Protein AF-A0A962QRS2-F1 (afdb_monomer)

Secondary structure (DSSP, 8-state):
-----SSPPBTTTB-TT-SSSPPP-TT----EEETTEEEEEEEGGGGG-SHHHHHHHTT--SEEEEEEE-GGGTTSSHHHHHHHHHHHHHHHTT-EEEEEEE-

Sequence (103 aa):
PIYRQLMPVPFSMWRPGSDDGAIPAWFSPQSAMIDGRKTAFLICYEQLLIWPPLVALSTNPDVLVGMSNDWWARDTNIPAIQRSAMVAWARLFAVQLVLSENL

Mean predicted aligned error: 2.62 Å

Solvent-accessible surface area (backbone atoms only — not comparable to full-atom values): 5875 Å² total; per-residue (Å²): 128,83,74,67,53,40,50,50,52,76,78,73,38,20,34,89,97,51,98,58,67,53,75,59,31,66,86,58,63,49,61,44,78,53,96,89,35,41,31,18,68,39,58,43,67,25,41,77,47,71,64,47,52,53,32,25,53,70,65,67,37,56,30,40,37,40,39,39,75,36,50,94,41,57,94,50,65,58,61,61,50,32,53,52,42,50,52,50,53,25,62,75,69,74,30,46,76,46,80,46,78,42,101

Foldseek 3Di:
DQDAAQDDDPPPQDDPPDPDHGDHPNLPAGWDQDPNWTEFEHEAVSLLDDVRLVSPCVVVTQEYEYEYECVVPVVHCRVVSSVVSQVVSCVVSVHHYDYYYHD

Radius of gyration: 13.6 Å; Cα contacts (8 Å, |Δi|>4): 178; chains: 1; bounding box: 33×33×31 Å

Structure (mmCIF, N/CA/C/O backbone):
data_AF-A0A962QRS2-F1
#
_entry.id   AF-A0A962QRS2-F1
#
loop_
_atom_site.group_PDB
_atom_site.id
_atom_site.type_symbol
_atom_site.label_atom_id
_atom_site.label_alt_id
_atom_site.label_comp_id
_atom_site.label_asym_id
_atom_site.label_entity_id
_atom_site.label_seq_id
_atom_site.pdbx_PDB_ins_code
_atom_site.Cartn_x
_atom_site.Cartn_y
_atom_site.Cartn_z
_atom_site.occupancy
_atom_site.B_iso_or_equiv
_atom_site.auth_seq_id
_atom_site.auth_comp_id
_atom_site.auth_asym_id
_atom_site.auth_atom_id
_atom_site.pdbx_PDB_model_num
ATOM 1 N N . PRO A 1 1 ? -8.980 16.582 -0.822 1.00 63.25 1 PRO A N 1
ATOM 2 C CA . PRO A 1 1 ? -9.029 15.173 -1.287 1.00 63.25 1 PRO A CA 1
ATOM 3 C C . PRO A 1 1 ? -9.211 14.263 -0.071 1.00 63.25 1 PRO A C 1
ATOM 5 O O . PRO A 1 1 ? -8.689 14.606 0.984 1.00 63.25 1 PRO A O 1
ATOM 8 N N . ILE A 1 2 ? -9.957 13.162 -0.203 1.00 82.12 2 ILE A N 1
ATOM 9 C CA . ILE A 1 2 ? -10.198 12.207 0.900 1.00 82.12 2 ILE A CA 1
ATOM 10 C C . ILE A 1 2 ? -8.932 11.387 1.207 1.00 82.12 2 ILE A C 1
ATOM 12 O O . ILE A 1 2 ? -8.699 11.002 2.347 1.00 82.12 2 ILE A O 1
ATOM 16 N N . TYR A 1 3 ? -8.090 11.174 0.195 1.00 92.56 3 TYR A N 1
ATOM 17 C CA . TYR A 1 3 ? -6.813 10.485 0.311 1.00 92.56 3 TYR A CA 1
ATOM 18 C C . TYR A 1 3 ? -5.796 11.076 -0.673 1.00 92.56 3 TYR A C 1
ATOM 20 O O . TYR A 1 3 ? -6.152 11.461 -1.791 1.00 92.56 3 TYR A O 1
ATOM 28 N N . ARG A 1 4 ? -4.532 11.140 -0.259 1.00 95.19 4 ARG A N 1
ATOM 29 C CA . ARG A 1 4 ? -3.355 11.444 -1.076 1.00 95.19 4 ARG A CA 1
ATOM 30 C C . ARG A 1 4 ? -2.334 10.336 -0.847 1.00 95.19 4 ARG A C 1
ATOM 32 O O . ARG A 1 4 ? -2.065 10.013 0.309 1.00 95.19 4 ARG A O 1
ATOM 39 N N . GLN A 1 5 ? -1.755 9.796 -1.923 1.00 96.00 5 GLN A N 1
ATOM 40 C CA . GLN A 1 5 ? -0.759 8.729 -1.811 1.00 96.00 5 GLN A CA 1
ATOM 41 C C . GLN A 1 5 ? 0.367 9.142 -0.866 1.00 96.00 5 GLN A C 1
ATOM 43 O O . GLN A 1 5 ? 0.974 10.209 -1.009 1.00 96.00 5 GLN A O 1
ATOM 48 N N . LEU A 1 6 ? 0.640 8.275 0.096 1.00 97.12 6 LEU A N 1
ATOM 49 C CA . LEU A 1 6 ? 1.804 8.333 0.961 1.00 97.12 6 LEU A CA 1
ATOM 50 C C . LEU A 1 6 ? 3.066 8.218 0.112 1.00 97.12 6 LEU A C 1
ATOM 52 O O . LEU A 1 6 ? 4.017 8.949 0.366 1.00 97.12 6 LEU A O 1
ATOM 56 N N . MET A 1 7 ? 3.056 7.353 -0.910 1.00 97.00 7 MET A N 1
ATOM 57 C CA . MET A 1 7 ? 4.154 7.216 -1.866 1.00 97.00 7 MET A CA 1
ATOM 58 C C . MET A 1 7 ? 3.666 7.016 -3.311 1.00 97.00 7 MET A C 1
ATOM 60 O O . MET A 1 7 ? 3.340 5.894 -3.701 1.00 97.00 7 MET A O 1
ATOM 64 N N . PRO A 1 8 ? 3.670 8.072 -4.141 1.00 96.88 8 PRO A N 1
ATOM 65 C CA . PRO A 1 8 ? 3.482 7.933 -5.581 1.00 96.88 8 PRO A CA 1
ATOM 66 C C . PRO A 1 8 ? 4.689 7.225 -6.217 1.00 96.88 8 PRO A C 1
ATOM 68 O O . PRO A 1 8 ? 5.796 7.256 -5.672 1.00 96.88 8 PRO A O 1
ATOM 71 N N . VAL A 1 9 ? 4.505 6.623 -7.397 1.00 96.25 9 VAL A N 1
ATOM 72 C CA . VAL A 1 9 ? 5.613 5.989 -8.132 1.00 96.25 9 VAL A CA 1
ATOM 73 C C . VAL A 1 9 ? 6.699 7.036 -8.442 1.00 96.25 9 VAL A C 1
ATOM 75 O O . VAL A 1 9 ? 6.379 8.075 -9.035 1.00 96.25 9 VAL A O 1
ATOM 78 N N . PRO A 1 10 ? 7.973 6.793 -8.075 1.00 94.88 10 PRO A N 1
ATOM 79 C CA . PRO A 1 10 ? 9.072 7.707 -8.373 1.00 94.88 10 PRO A CA 1
ATOM 80 C C . PRO A 1 10 ? 9.230 7.978 -9.871 1.00 94.88 10 PRO A C 1
ATOM 82 O O . PRO A 1 10 ? 9.008 7.094 -10.698 1.00 94.88 10 PRO A O 1
ATOM 85 N N . PHE A 1 11 ? 9.657 9.194 -10.210 1.00 93.69 11 PHE A N 1
ATOM 86 C CA . PHE A 1 11 ? 9.989 9.691 -11.557 1.00 93.69 11 PHE A CA 1
ATOM 87 C C . PHE A 1 11 ? 8.827 9.769 -12.562 1.00 93.69 11 PHE A C 1
ATOM 89 O O . PHE A 1 11 ? 8.902 10.536 -13.523 1.00 93.69 11 PHE A O 1
ATOM 96 N N . SER A 1 12 ? 7.743 9.028 -12.339 1.00 91.81 12 SER A N 1
ATOM 97 C CA . SER A 1 12 ? 6.528 9.067 -13.156 1.00 91.81 12 SER A CA 1
ATOM 98 C C . SER A 1 12 ? 5.459 9.941 -12.510 1.00 91.81 12 SER A C 1
ATOM 100 O O . SER A 1 12 ? 5.132 10.997 -13.044 1.00 91.81 12 SER A O 1
ATOM 102 N N . MET A 1 13 ? 4.946 9.524 -11.350 1.00 95.12 13 MET A N 1
ATOM 103 C CA . MET A 1 13 ? 3.919 10.252 -10.610 1.00 95.12 13 MET A CA 1
ATOM 104 C C . MET A 1 13 ? 4.548 11.324 -9.732 1.00 95.12 13 MET A C 1
ATOM 106 O O . MET A 1 13 ? 4.188 12.488 -9.846 1.00 95.12 13 MET A O 1
ATOM 110 N N . TRP A 1 14 ? 5.495 10.949 -8.870 1.00 95.50 14 TRP A N 1
ATOM 111 C CA . TRP A 1 14 ? 6.254 11.906 -8.068 1.00 95.50 14 TRP A CA 1
ATOM 112 C C . TRP A 1 14 ? 7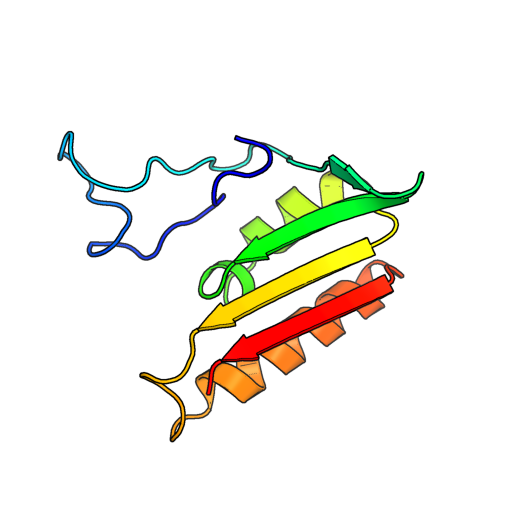.542 12.280 -8.796 1.00 95.50 14 TRP A C 1
ATOM 114 O O . TRP A 1 14 ? 8.376 11.414 -9.069 1.00 95.50 14 TRP A O 1
ATOM 124 N N . ARG A 1 15 ? 7.712 13.569 -9.098 1.00 95.56 15 ARG A N 1
ATOM 125 C CA . ARG A 1 15 ? 8.856 14.105 -9.845 1.00 95.56 15 ARG A CA 1
ATOM 126 C C . ARG A 1 15 ? 9.690 15.025 -8.948 1.00 95.56 15 ARG A C 1
ATOM 128 O O . ARG A 1 15 ? 9.342 16.192 -8.784 1.00 95.56 15 ARG A O 1
ATOM 135 N N . PRO A 1 16 ? 10.781 14.525 -8.338 1.00 91.38 16 PRO A N 1
ATOM 136 C CA . PRO A 1 16 ? 11.629 15.343 -7.475 1.00 91.38 16 PRO A CA 1
ATOM 137 C C . PRO A 1 16 ? 12.178 16.564 -8.226 1.00 91.38 16 PRO A C 1
ATOM 139 O O . PRO A 1 16 ? 12.729 16.419 -9.314 1.00 91.38 16 PRO A O 1
ATOM 142 N N . GLY A 1 17 ? 12.043 17.756 -7.640 1.00 91.06 17 GLY A N 1
ATOM 143 C CA . GLY A 1 17 ? 12.528 19.007 -8.240 1.00 91.06 17 GLY A CA 1
ATOM 144 C C . GLY A 1 17 ? 11.658 19.564 -9.373 1.00 91.06 17 GLY A C 1
ATOM 145 O O . GLY A 1 17 ? 12.072 20.517 -10.026 1.00 91.06 17 GLY A O 1
ATOM 146 N N . SER A 1 18 ? 10.478 18.989 -9.611 1.00 92.81 18 SER A N 1
ATOM 147 C CA . SER A 1 18 ? 9.474 19.525 -10.528 1.00 92.81 18 SER A CA 1
ATOM 148 C C . SER A 1 18 ? 8.270 20.048 -9.749 1.00 92.81 18 SER A C 1
ATOM 150 O O . SER A 1 18 ? 7.874 19.454 -8.747 1.00 92.81 18 SER A O 1
ATOM 152 N N . ASP A 1 19 ? 7.665 21.122 -10.254 1.00 91.00 19 ASP A N 1
ATOM 153 C CA . ASP A 1 19 ? 6.374 21.628 -9.769 1.00 91.00 19 ASP A CA 1
ATOM 154 C C . ASP A 1 19 ? 5.182 20.847 -10.361 1.00 91.00 19 ASP A C 1
ATOM 156 O O . ASP A 1 19 ? 4.029 21.116 -10.027 1.00 91.00 19 ASP A O 1
ATOM 160 N N . ASP A 1 20 ? 5.454 19.880 -11.243 1.00 91.69 20 ASP A N 1
ATOM 161 C CA . ASP A 1 20 ? 4.470 18.999 -11.866 1.00 91.69 20 ASP A CA 1
ATOM 162 C C . ASP A 1 20 ? 4.529 17.580 -11.270 1.00 91.69 20 ASP A C 1
ATOM 164 O O . ASP A 1 20 ? 5.599 17.046 -10.970 1.00 91.69 20 ASP A O 1
ATOM 168 N N . GLY A 1 21 ? 3.366 16.941 -11.133 1.00 93.25 21 GLY A N 1
ATOM 169 C CA . GLY A 1 21 ? 3.214 15.589 -10.591 1.00 93.25 21 GLY A CA 1
ATOM 170 C C . GLY A 1 21 ? 2.528 15.502 -9.221 1.00 93.25 21 GLY A C 1
ATOM 171 O O . GLY A 1 21 ? 2.051 16.473 -8.636 1.00 93.25 21 GLY A O 1
ATOM 172 N N . ALA A 1 22 ? 2.439 14.277 -8.708 1.00 94.00 22 ALA A N 1
ATOM 173 C CA . ALA A 1 22 ? 1.817 13.962 -7.432 1.00 94.00 22 ALA A CA 1
ATOM 174 C C . ALA A 1 22 ? 2.727 14.347 -6.257 1.00 94.00 22 ALA A C 1
ATOM 176 O O . ALA A 1 22 ? 3.868 13.889 -6.152 1.00 94.00 22 ALA A O 1
ATOM 177 N N . ILE A 1 23 ? 2.184 15.135 -5.326 1.00 93.75 23 ILE A N 1
ATOM 178 C CA . ILE A 1 23 ? 2.864 15.498 -4.080 1.00 93.75 23 ILE A CA 1
ATOM 179 C C . ILE A 1 23 ? 2.673 14.363 -3.062 1.00 93.75 23 ILE A C 1
ATOM 181 O O . ILE A 1 23 ? 1.531 14.077 -2.683 1.00 93.75 23 ILE A O 1
ATOM 185 N N . PRO A 1 24 ? 3.752 13.724 -2.582 1.00 94.81 24 PRO A N 1
ATOM 186 C CA . PRO A 1 24 ? 3.643 12.646 -1.614 1.00 94.81 24 PRO A CA 1
ATOM 187 C C . PRO A 1 24 ? 3.109 13.150 -0.270 1.00 94.81 24 PRO A C 1
ATOM 189 O O . PRO A 1 24 ? 3.453 14.228 0.213 1.00 94.81 24 PRO A O 1
ATOM 192 N N . ALA A 1 25 ? 2.270 12.345 0.375 1.00 96.06 25 ALA A N 1
ATOM 193 C CA . ALA A 1 25 ? 1.831 12.541 1.752 1.00 96.06 25 ALA A CA 1
ATOM 194 C C . ALA A 1 25 ? 2.682 11.722 2.731 1.00 96.06 25 ALA A C 1
ATOM 196 O O . ALA A 1 25 ? 2.132 11.042 3.598 1.00 96.06 25 ALA A O 1
ATOM 197 N N . TRP A 1 26 ? 4.010 11.740 2.569 1.00 95.56 26 TRP A N 1
ATOM 198 C CA . TRP A 1 26 ? 4.913 10.908 3.367 1.00 95.56 26 TRP A CA 1
ATOM 199 C C . TRP A 1 26 ? 4.582 11.000 4.855 1.00 95.56 26 TRP A C 1
ATOM 201 O O . TRP A 1 26 ? 4.476 12.092 5.410 1.00 95.56 26 TRP A O 1
ATOM 211 N N . PHE A 1 27 ? 4.409 9.840 5.488 1.00 95.88 27 PHE A N 1
ATOM 212 C CA . PHE A 1 27 ? 4.137 9.707 6.921 1.00 95.88 27 PHE A CA 1
ATOM 213 C C . PHE A 1 27 ? 2.875 10.410 7.441 1.00 95.88 27 PHE A C 1
ATOM 215 O O . PHE A 1 27 ? 2.678 10.436 8.650 1.00 95.88 27 PHE A O 1
ATOM 222 N N . SER A 1 28 ? 2.007 10.948 6.579 1.00 96.69 28 SER A N 1
ATOM 223 C CA . SER A 1 28 ? 0.755 11.584 6.989 1.00 96.69 28 SER A CA 1
ATOM 224 C C . SER A 1 28 ? -0.358 10.533 7.059 1.00 96.69 28 SER A C 1
ATOM 226 O O . SER A 1 28 ? -0.827 10.090 6.005 1.00 96.69 28 SER A O 1
ATOM 228 N N . PRO A 1 29 ? -0.792 10.101 8.261 1.00 95.81 29 PRO A N 1
ATOM 229 C CA . PRO A 1 29 ? -1.820 9.079 8.387 1.00 95.81 29 PRO A CA 1
ATOM 230 C C . PRO A 1 29 ? -3.152 9.627 7.878 1.00 95.81 29 PRO A C 1
ATOM 232 O O . PRO A 1 29 ? -3.572 10.720 8.257 1.00 95.81 29 PRO A O 1
ATOM 235 N N . GLN A 1 30 ? -3.815 8.870 7.009 1.00 95.94 30 GLN A N 1
ATOM 236 C CA . GLN A 1 30 ? -5.050 9.285 6.350 1.00 95.94 30 GLN A CA 1
ATOM 237 C C . GLN A 1 30 ? -6.076 8.159 6.427 1.00 95.94 30 GLN A C 1
ATOM 239 O O . GLN A 1 30 ? -5.770 7.004 6.134 1.00 95.94 30 GLN A O 1
ATOM 244 N N . SER A 1 31 ? -7.298 8.507 6.820 1.00 97.00 31 SER A N 1
ATOM 245 C CA . SER A 1 31 ? -8.445 7.600 6.839 1.00 97.00 31 SER A CA 1
ATOM 246 C C . SER A 1 31 ? -9.733 8.388 6.610 1.00 97.00 31 SER A C 1
ATOM 248 O O . SER A 1 31 ? -9.759 9.606 6.794 1.00 97.00 31 SER A O 1
ATOM 250 N N . ALA A 1 32 ? -10.794 7.696 6.211 1.00 97.19 32 ALA A N 1
ATOM 251 C CA . ALA A 1 32 ? -12.115 8.277 6.005 1.00 97.19 32 ALA A CA 1
ATOM 252 C C . ALA A 1 32 ? -13.188 7.450 6.714 1.00 97.19 32 ALA A C 1
ATOM 254 O O . ALA A 1 32 ? -13.057 6.234 6.835 1.00 97.19 32 ALA A O 1
ATOM 255 N N . MET A 1 33 ? -14.267 8.101 7.149 1.00 97.38 33 MET A N 1
ATOM 256 C CA . MET A 1 33 ? -15.460 7.403 7.626 1.00 97.38 33 MET A CA 1
ATOM 257 C C . MET A 1 33 ? -16.338 7.040 6.428 1.00 97.38 33 MET A C 1
ATOM 259 O O . MET A 1 33 ? -16.820 7.932 5.731 1.00 97.38 33 MET A O 1
ATOM 263 N N . ILE A 1 34 ? -16.550 5.746 6.196 1.00 95.88 34 ILE A N 1
ATOM 264 C CA . ILE A 1 34 ? -17.448 5.220 5.161 1.00 95.88 34 ILE A CA 1
ATOM 265 C C . ILE A 1 34 ? -18.455 4.322 5.865 1.00 95.88 34 ILE A C 1
ATOM 267 O O . ILE A 1 34 ? -18.062 3.339 6.482 1.00 95.88 34 ILE A O 1
ATOM 271 N N . ASP A 1 35 ? -19.735 4.692 5.816 1.00 95.62 35 ASP A N 1
ATOM 272 C CA . ASP A 1 35 ? -20.821 3.943 6.469 1.00 95.62 35 ASP A CA 1
ATOM 273 C C . ASP A 1 35 ? -20.518 3.586 7.942 1.00 95.62 35 ASP A C 1
ATOM 275 O O . ASP A 1 35 ? -20.629 2.449 8.396 1.00 95.62 35 ASP A O 1
ATOM 279 N N . GLY A 1 36 ? -20.007 4.567 8.695 1.00 96.75 36 GLY A N 1
ATOM 280 C CA . GLY A 1 36 ? -19.646 4.387 10.105 1.00 96.75 36 GLY A CA 1
ATOM 281 C C . GLY A 1 36 ? -18.378 3.562 10.369 1.00 96.75 36 GLY A C 1
ATOM 282 O O . GLY A 1 36 ? -18.039 3.363 11.533 1.00 96.75 36 GLY A O 1
ATOM 283 N N . ARG A 1 37 ? -17.642 3.125 9.338 1.00 97.88 37 ARG A N 1
ATOM 284 C CA . ARG A 1 37 ? -16.363 2.401 9.458 1.00 97.88 37 ARG A CA 1
ATOM 285 C C . ARG A 1 37 ? -15.180 3.301 9.126 1.00 97.88 37 ARG A C 1
ATOM 287 O O . ARG A 1 37 ? -15.167 3.957 8.078 1.00 97.88 37 ARG A O 1
ATOM 294 N N . LYS A 1 38 ? -14.151 3.304 9.976 1.00 98.06 38 LYS A N 1
ATOM 295 C CA . LYS A 1 38 ? -12.889 3.980 9.665 1.00 98.06 38 LYS A CA 1
ATOM 296 C C . LYS A 1 38 ? -12.136 3.168 8.615 1.00 98.06 38 LYS A C 1
ATOM 298 O O . LYS A 1 38 ? -11.763 2.023 8.852 1.00 98.06 38 LYS A O 1
ATOM 303 N N . THR A 1 39 ? -11.889 3.782 7.467 1.00 98.31 39 THR A N 1
ATOM 304 C CA . THR A 1 39 ? -11.298 3.130 6.298 1.00 98.31 39 THR A CA 1
ATOM 305 C C . THR A 1 39 ? -9.962 3.769 5.947 1.00 98.31 39 THR A C 1
ATOM 307 O O . THR A 1 39 ? -9.886 4.988 5.777 1.00 98.31 39 THR A O 1
ATOM 310 N N . ALA A 1 40 ? -8.915 2.955 5.826 1.00 98.06 40 ALA A N 1
ATOM 311 C CA . ALA A 1 40 ? -7.611 3.362 5.311 1.00 98.06 40 ALA A CA 1
ATOM 312 C C . ALA A 1 40 ? -7.405 2.843 3.881 1.00 98.06 40 ALA A C 1
ATOM 314 O O . ALA A 1 40 ? -7.998 1.839 3.486 1.00 98.06 40 ALA A O 1
ATOM 315 N N . PHE A 1 41 ? -6.550 3.516 3.111 1.00 97.94 41 PHE A N 1
ATOM 316 C CA . PHE A 1 41 ? -6.359 3.241 1.685 1.00 97.9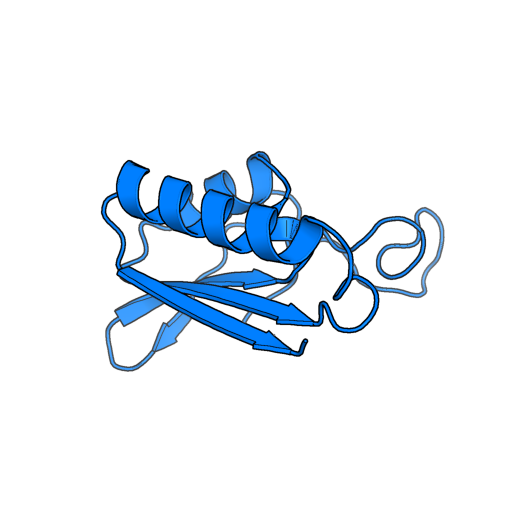4 41 PHE A CA 1
ATOM 317 C C . PHE A 1 41 ? -4.881 3.040 1.344 1.00 97.94 41 PHE A C 1
ATOM 319 O O . PHE A 1 41 ? -4.013 3.703 1.918 1.00 97.94 41 PHE A O 1
ATOM 326 N N . LEU A 1 42 ? -4.612 2.157 0.381 1.00 98.19 42 LEU A N 1
ATOM 327 C CA . LEU A 1 42 ? -3.303 1.974 -0.251 1.00 98.19 42 LEU A CA 1
ATOM 328 C C . LEU A 1 42 ? -3.472 1.815 -1.765 1.00 98.19 42 LEU A C 1
ATOM 330 O O . LEU A 1 42 ? -4.184 0.919 -2.235 1.00 98.19 42 LEU A O 1
ATOM 334 N N . ILE A 1 43 ? -2.795 2.661 -2.540 1.00 97.50 43 ILE A N 1
ATOM 335 C CA . ILE A 1 43 ? -2.905 2.683 -3.999 1.00 97.50 43 ILE A CA 1
ATOM 336 C C . ILE A 1 43 ? -1.663 2.050 -4.632 1.00 97.50 43 ILE A C 1
ATOM 338 O O . ILE A 1 43 ? -0.547 2.554 -4.506 1.00 97.50 43 ILE A O 1
ATOM 342 N N . CYS A 1 44 ? -1.891 0.976 -5.388 1.00 96.88 44 CYS A N 1
ATOM 343 C CA . CYS A 1 44 ? -0.956 0.333 -6.305 1.00 96.88 44 CYS A CA 1
ATOM 344 C C . CYS A 1 44 ? 0.447 0.146 -5.700 1.00 96.88 44 CYS A C 1
ATOM 34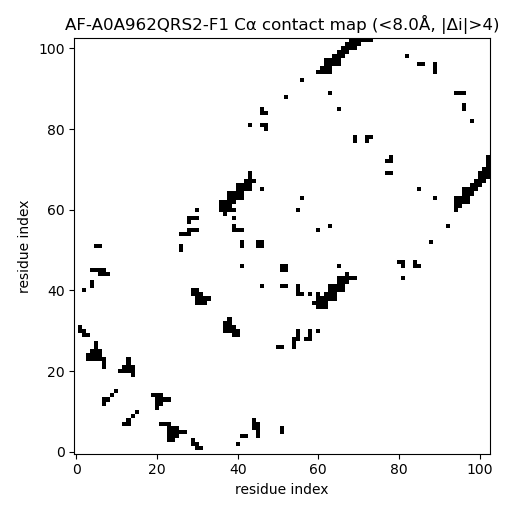6 O O . CYS A 1 44 ? 0.630 -0.701 -4.826 1.00 96.88 44 CYS A O 1
ATOM 348 N N . TYR A 1 45 ? 1.422 0.947 -6.132 1.00 97.31 45 TYR A N 1
ATOM 349 C CA . TYR A 1 45 ? 2.823 0.886 -5.714 1.00 97.31 45 TYR A CA 1
ATOM 350 C C . TYR A 1 45 ? 3.026 0.885 -4.194 1.00 97.31 45 TYR A C 1
ATOM 352 O O . TYR A 1 45 ? 3.932 0.226 -3.691 1.00 97.31 45 TYR A O 1
ATOM 360 N N . GLU A 1 46 ? 2.149 1.547 -3.441 1.00 98.00 46 GLU A N 1
ATOM 361 C CA . GLU A 1 46 ? 2.210 1.590 -1.976 1.00 98.00 46 GLU A CA 1
ATOM 362 C C . GLU A 1 46 ? 2.075 0.209 -1.327 1.00 98.00 46 GLU A C 1
ATOM 364 O O . GLU A 1 46 ? 2.607 -0.014 -0.242 1.00 98.00 46 GLU A O 1
ATOM 369 N N . GLN A 1 47 ? 1.409 -0.727 -2.006 1.00 98.31 47 GLN A N 1
ATOM 370 C CA . GLN A 1 47 ? 1.190 -2.099 -1.545 1.00 98.31 47 GLN A CA 1
ATOM 371 C C . GLN A 1 47 ? 2.460 -2.965 -1.632 1.00 98.31 47 GLN A C 1
ATOM 373 O O . GLN A 1 47 ? 2.525 -4.024 -1.014 1.00 98.31 47 GLN A O 1
ATOM 378 N N . LEU A 1 48 ? 3.477 -2.518 -2.380 1.00 97.38 48 LEU A N 1
ATOM 379 C CA . LEU A 1 48 ? 4.783 -3.181 -2.504 1.00 97.38 48 LEU A CA 1
ATOM 380 C C . LEU A 1 48 ? 5.806 -2.679 -1.474 1.00 97.38 48 LEU A C 1
ATOM 382 O O . LEU A 1 48 ? 6.916 -3.204 -1.390 1.00 97.38 48 LEU A O 1
ATOM 386 N N . LEU A 1 49 ? 5.459 -1.640 -0.717 1.00 97.94 49 LEU A N 1
ATOM 387 C CA . LEU A 1 49 ? 6.351 -0.954 0.208 1.00 97.94 49 LEU A CA 1
ATOM 388 C C . LEU A 1 49 ? 6.003 -1.286 1.660 1.00 97.94 49 LEU A C 1
ATOM 390 O O . LEU A 1 49 ? 4.908 -1.742 1.975 1.00 97.94 49 LEU A O 1
ATOM 394 N N . ILE A 1 50 ? 6.944 -1.023 2.567 1.00 97.75 50 ILE A N 1
ATOM 395 C CA . ILE A 1 50 ? 6.781 -1.352 3.991 1.00 97.75 50 ILE A CA 1
ATOM 396 C C . ILE A 1 50 ? 6.148 -0.197 4.773 1.00 97.75 50 ILE A C 1
ATOM 398 O O . ILE A 1 50 ? 5.224 -0.406 5.554 1.00 97.75 50 ILE A O 1
ATOM 402 N N . TRP A 1 51 ? 6.629 1.035 4.590 1.00 98.12 51 TRP A N 1
ATOM 403 C CA . TRP A 1 51 ? 6.175 2.154 5.419 1.00 98.12 51 TRP A CA 1
ATOM 404 C C . TRP A 1 51 ? 4.756 2.662 5.102 1.00 98.12 51 TRP A C 1
ATOM 406 O O . TRP A 1 51 ? 4.091 3.066 6.057 1.00 98.12 51 TRP A O 1
ATOM 416 N N . PRO A 1 52 ? 4.237 2.657 3.850 1.00 98.12 52 PRO A N 1
ATOM 417 C CA . PRO A 1 52 ? 2.889 3.156 3.596 1.00 98.12 52 PRO A CA 1
ATOM 418 C C . PRO A 1 52 ? 1.814 2.324 4.308 1.00 98.12 52 PRO A C 1
ATOM 420 O O . PRO A 1 52 ? 0.981 2.930 4.985 1.00 98.12 52 PRO A O 1
ATOM 423 N N . PRO A 1 53 ? 1.860 0.972 4.283 1.00 98.19 53 PRO A N 1
ATOM 424 C CA . PRO A 1 53 ? 0.977 0.160 5.112 1.00 98.19 53 PRO A CA 1
ATOM 425 C C . PRO A 1 53 ? 1.073 0.494 6.598 1.00 98.19 53 PRO A C 1
ATOM 427 O O . PRO A 1 53 ? 0.040 0.663 7.235 1.00 98.19 53 PRO A O 1
ATOM 430 N N . LEU A 1 54 ? 2.278 0.674 7.151 1.00 98.44 54 LEU A N 1
ATOM 431 C CA . LEU A 1 54 ? 2.443 1.034 8.566 1.00 98.44 54 LEU A CA 1
ATOM 432 C C . LEU A 1 54 ? 1.778 2.375 8.909 1.00 98.44 54 LEU A C 1
ATO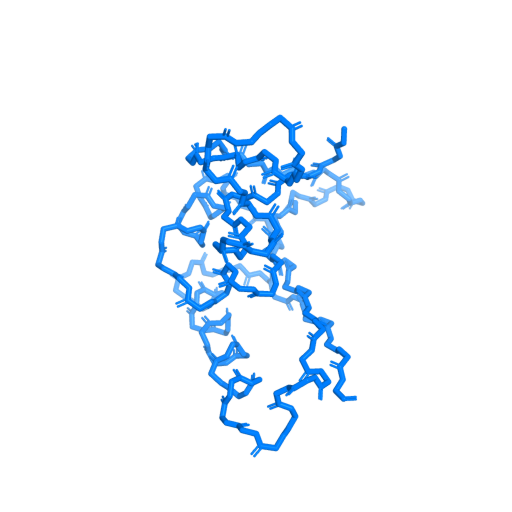M 434 O O . LEU A 1 54 ? 1.083 2.484 9.917 1.00 98.44 54 LEU A O 1
ATOM 438 N N . VAL A 1 55 ? 1.945 3.391 8.061 1.00 98.31 55 VAL A N 1
ATOM 439 C CA . VAL A 1 55 ? 1.311 4.704 8.250 1.00 98.31 55 VAL A CA 1
ATOM 440 C C . VAL A 1 55 ? -0.210 4.597 8.118 1.00 98.31 55 VAL A C 1
ATOM 442 O O . VAL A 1 55 ? -0.932 5.159 8.940 1.00 98.31 55 VAL A O 1
ATOM 445 N N . ALA A 1 56 ? -0.715 3.845 7.139 1.00 98.12 56 ALA A N 1
ATOM 446 C CA . ALA A 1 56 ? -2.149 3.625 6.964 1.00 98.12 56 ALA A CA 1
ATOM 447 C C . ALA A 1 56 ? -2.763 2.905 8.178 1.00 98.12 56 ALA A C 1
ATOM 449 O O . ALA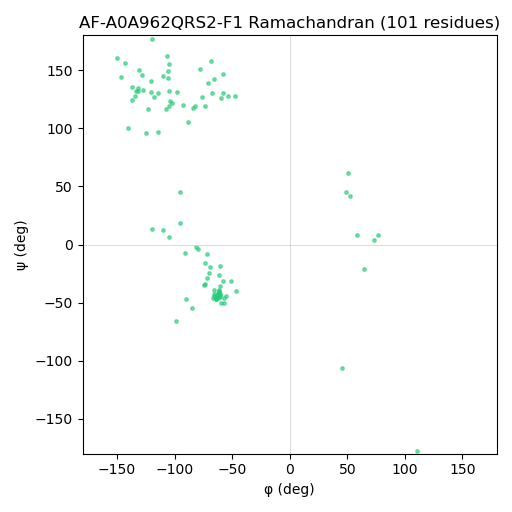 A 1 56 ? -3.773 3.347 8.727 1.00 98.12 56 ALA A O 1
ATOM 450 N N . LEU A 1 57 ? -2.111 1.844 8.651 1.00 98.38 57 LEU A N 1
ATOM 451 C CA . LEU A 1 57 ? -2.552 1.038 9.789 1.00 98.38 57 LEU A CA 1
ATOM 452 C C . LEU A 1 57 ? -2.420 1.781 11.125 1.00 98.38 57 LEU A C 1
ATOM 454 O O . LEU A 1 57 ? -3.203 1.522 12.036 1.00 98.38 57 LEU A O 1
ATOM 458 N N . SER A 1 58 ? -1.531 2.777 11.230 1.00 98.06 58 SER A N 1
ATOM 459 C CA . SER A 1 58 ? -1.439 3.647 12.416 1.00 98.06 58 SER A CA 1
ATOM 460 C C . SER A 1 58 ? -2.729 4.432 12.706 1.00 98.06 58 SER A C 1
ATOM 462 O O . SER A 1 58 ? -2.943 4.877 13.832 1.00 98.06 58 SER A O 1
ATOM 464 N N . THR A 1 59 ? -3.630 4.562 11.721 1.00 97.50 59 THR A N 1
ATOM 465 C CA . THR A 1 59 ? -4.960 5.168 11.918 1.00 97.50 59 THR A CA 1
ATOM 466 C C . THR A 1 59 ? -5.923 4.283 12.721 1.00 97.50 59 THR A C 1
ATOM 468 O O . THR A 1 59 ? -7.002 4.754 13.102 1.00 97.50 59 THR A O 1
ATOM 471 N N . ASN A 1 60 ? -5.534 3.033 13.003 1.00 98.06 60 ASN A N 1
ATOM 472 C CA . ASN A 1 60 ? -6.364 1.976 13.577 1.00 98.06 60 ASN A CA 1
ATOM 473 C C . ASN A 1 60 ? -7.696 1.816 12.810 1.00 98.06 60 ASN A C 1
ATOM 475 O O . ASN A 1 60 ? -8.756 2.132 13.364 1.00 98.06 60 ASN A O 1
ATOM 479 N N . PRO A 1 61 ? -7.642 1.464 11.508 1.00 98.38 61 PRO A N 1
ATOM 480 C CA . PRO A 1 61 ? -8.825 1.366 10.663 1.00 98.38 61 PRO A CA 1
ATOM 481 C C . PRO A 1 61 ? -9.597 0.067 10.917 1.00 98.38 61 PRO A C 1
ATOM 483 O O . PRO A 1 61 ? -9.010 -0.968 11.215 1.00 98.38 61 PRO A O 1
ATOM 486 N N . ASP A 1 62 ? -10.910 0.106 10.711 1.00 98.56 62 ASP A N 1
ATOM 487 C CA . ASP A 1 62 ? -11.751 -1.094 10.664 1.00 98.56 62 ASP A CA 1
ATOM 488 C C . ASP A 1 62 ? -11.550 -1.857 9.342 1.00 98.56 62 ASP A C 1
ATOM 490 O O . ASP A 1 62 ? -11.612 -3.089 9.295 1.00 98.56 62 ASP A O 1
ATOM 494 N N . VAL A 1 63 ? -11.324 -1.101 8.259 1.00 98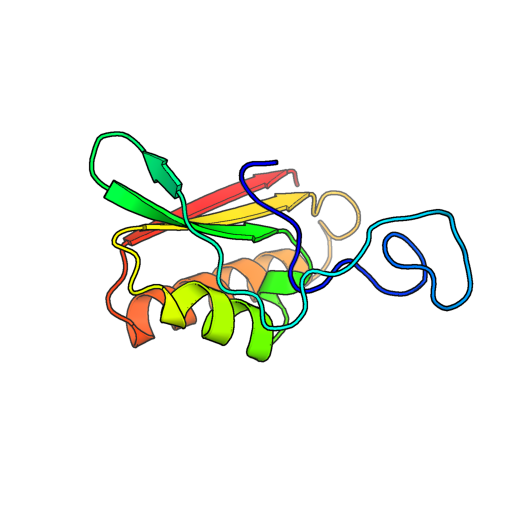.56 63 VAL A N 1
ATOM 495 C CA . VAL A 1 63 ? -11.206 -1.603 6.886 1.00 98.56 63 VAL A CA 1
ATOM 496 C C . VAL A 1 63 ? -9.965 -1.017 6.216 1.00 98.56 63 VAL A C 1
ATOM 498 O O . VAL A 1 63 ? -9.743 0.194 6.222 1.00 98.56 63 VAL A O 1
ATOM 501 N N . LEU A 1 64 ? -9.174 -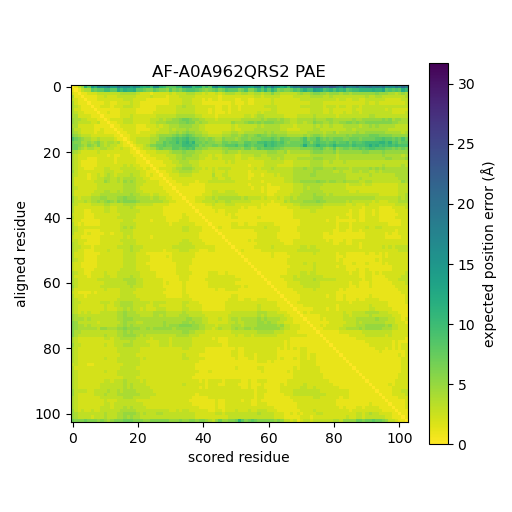1.877 5.586 1.00 98.62 64 LEU A N 1
ATOM 502 C CA . LEU A 1 64 ? -8.093 -1.519 4.682 1.00 98.62 64 LEU A CA 1
ATOM 503 C C . LEU A 1 64 ? -8.546 -1.778 3.242 1.00 98.62 64 LEU A C 1
ATOM 505 O O . LEU A 1 64 ? -8.917 -2.897 2.887 1.00 98.62 64 LEU A O 1
ATOM 509 N N . VAL A 1 65 ? -8.499 -0.747 2.406 1.00 98.38 65 VAL A N 1
ATOM 510 C CA . VAL A 1 65 ? -8.845 -0.834 0.985 1.00 98.38 65 VAL A CA 1
ATOM 511 C C . VAL A 1 65 ? -7.571 -0.737 0.154 1.00 98.38 65 VAL A C 1
ATOM 513 O O . VAL A 1 65 ? -6.890 0.290 0.157 1.00 98.38 65 VAL A O 1
ATOM 516 N N . GLY A 1 66 ? -7.257 -1.802 -0.578 1.00 98.12 66 GLY A N 1
ATOM 517 C CA . GLY A 1 66 ? -6.228 -1.800 -1.613 1.00 98.12 66 GLY A CA 1
ATOM 5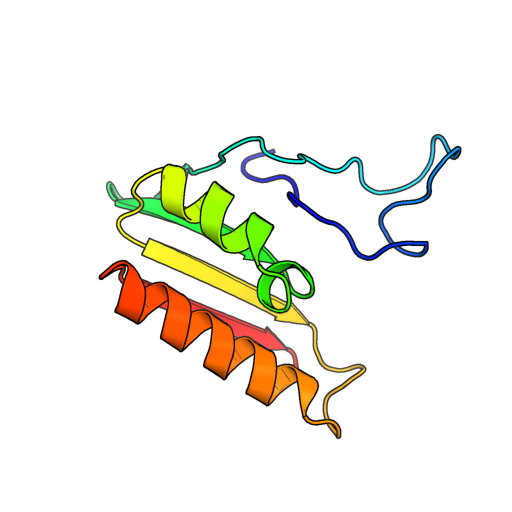18 C C . GLY A 1 66 ? -6.849 -1.610 -2.990 1.00 98.12 66 GLY A C 1
ATOM 519 O O . GLY A 1 66 ? -7.803 -2.301 -3.343 1.00 98.12 66 GLY A O 1
ATOM 520 N N . MET A 1 67 ? -6.306 -0.692 -3.783 1.00 97.94 67 MET A N 1
ATOM 521 C CA . MET A 1 67 ? -6.714 -0.510 -5.179 1.00 97.94 67 MET A CA 1
ATOM 522 C C . MET A 1 67 ? -5.503 -0.428 -6.103 1.00 97.94 67 MET A C 1
ATOM 524 O O . MET A 1 67 ? -4.545 0.275 -5.781 1.00 97.94 67 MET A O 1
ATOM 528 N N . SER A 1 68 ? -5.525 -1.123 -7.237 1.00 97.62 68 SER A N 1
ATOM 529 C CA . SER A 1 68 ? -4.408 -1.135 -8.186 1.00 97.62 68 SER A CA 1
ATOM 530 C C . SER A 1 68 ? -4.857 -1.180 -9.651 1.00 97.62 68 SER A C 1
ATOM 532 O O . SER A 1 68 ? -5.970 -1.591 -9.984 1.00 97.62 68 SER A O 1
ATOM 534 N N . ASN A 1 69 ? -3.975 -0.703 -10.532 1.00 97.44 69 ASN A N 1
ATOM 535 C CA . ASN A 1 69 ? -4.087 -0.856 -11.978 1.00 97.44 69 ASN A CA 1
ATOM 536 C C . ASN A 1 69 ? -2.800 -1.515 -12.466 1.00 97.44 69 ASN A C 1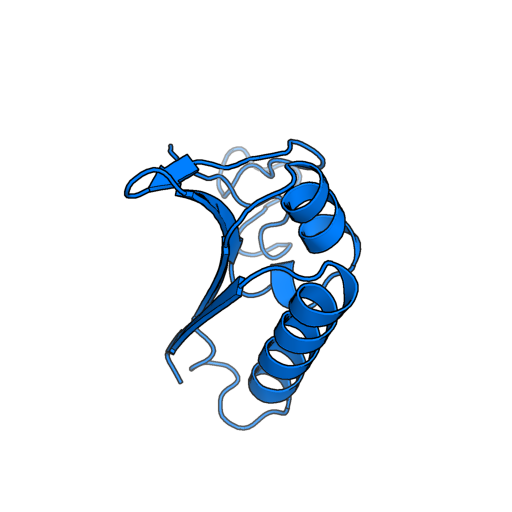
ATOM 538 O O . ASN A 1 69 ? -1.792 -0.837 -12.687 1.00 97.44 69 ASN A O 1
ATOM 542 N N . ASP A 1 70 ? -2.858 -2.831 -12.604 1.00 96.81 70 ASP A N 1
ATOM 543 C CA . ASP A 1 70 ? -1.706 -3.686 -12.859 1.00 96.81 70 ASP A CA 1
ATOM 544 C C . ASP A 1 70 ? -1.725 -4.274 -14.273 1.00 96.81 70 ASP A C 1
ATOM 546 O O . ASP A 1 70 ? -0.908 -5.131 -14.590 1.00 96.81 70 ASP A O 1
ATOM 550 N N . TRP A 1 71 ? -2.594 -3.767 -15.156 1.00 96.88 71 TRP A N 1
ATOM 551 C CA . TRP A 1 71 ? -2.653 -4.129 -16.578 1.00 96.88 71 TRP A CA 1
ATOM 552 C C . TRP A 1 71 ? -1.274 -4.127 -17.260 1.00 96.88 71 TRP A C 1
ATOM 554 O O . TRP A 1 71 ? -0.943 -5.018 -18.038 1.00 96.88 71 TRP A O 1
ATOM 564 N N . TRP A 1 72 ? -0.429 -3.150 -16.924 1.00 93.75 72 TRP A N 1
ATOM 565 C CA . TRP A 1 72 ? 0.926 -3.020 -17.473 1.00 93.75 72 TRP A CA 1
ATOM 566 C C . TRP A 1 72 ? 1.891 -4.119 -16.993 1.00 93.75 72 TRP A C 1
ATOM 568 O O . TRP A 1 72 ? 2.931 -4.339 -17.611 1.00 93.75 72 TRP A O 1
ATOM 578 N N . ALA A 1 73 ? 1.559 -4.792 -15.891 1.00 95.62 73 ALA A N 1
ATOM 579 C CA . ALA A 1 73 ? 2.355 -5.817 -15.225 1.00 95.62 73 ALA A CA 1
ATOM 580 C C . ALA A 1 73 ? 1.635 -7.174 -15.155 1.00 95.62 73 ALA A C 1
ATOM 582 O O . ALA A 1 73 ? 2.069 -8.055 -14.407 1.00 95.62 73 ALA A O 1
ATOM 583 N N . ARG A 1 74 ? 0.549 -7.349 -15.919 1.00 95.06 74 ARG A N 1
ATOM 584 C CA . ARG A 1 74 ? -0.376 -8.489 -15.819 1.00 95.06 74 ARG A CA 1
ATOM 585 C C . ARG A 1 74 ? 0.279 -9.856 -16.013 1.00 95.06 74 ARG A C 1
ATOM 587 O O . ARG A 1 74 ? -0.125 -10.818 -15.373 1.00 95.06 74 ARG A O 1
ATOM 594 N N . ASP A 1 75 ? 1.329 -9.915 -16.831 1.00 96.94 75 ASP A N 1
ATOM 595 C CA . ASP A 1 75 ? 2.084 -11.139 -17.131 1.00 96.94 75 ASP A CA 1
ATOM 596 C C . ASP A 1 75 ? 3.331 -11.305 -16.236 1.00 96.94 75 ASP A C 1
ATOM 598 O O . ASP A 1 75 ? 4.260 -12.047 -16.554 1.00 96.94 75 ASP A O 1
ATOM 602 N N . THR A 1 76 ? 3.379 -10.591 -15.109 1.00 97.62 76 THR A N 1
ATOM 603 C CA . THR A 1 76 ? 4.457 -10.667 -14.114 1.00 97.62 76 THR A CA 1
ATOM 604 C C . THR A 1 76 ? 3.920 -11.109 -12.752 1.00 97.62 76 THR A C 1
ATOM 606 O O . THR A 1 76 ? 2.719 -11.243 -12.539 1.00 97.62 76 THR A O 1
ATOM 609 N N . ASN A 1 77 ? 4.814 -11.277 -11.775 1.00 97.81 77 ASN A N 1
ATOM 610 C CA . ASN A 1 77 ? 4.423 -11.621 -10.407 1.00 97.81 77 ASN A CA 1
ATOM 611 C C . ASN A 1 77 ? 3.929 -10.421 -9.580 1.00 97.81 77 ASN A C 1
ATOM 613 O O . ASN A 1 77 ? 3.531 -10.612 -8.432 1.00 97.81 77 ASN A O 1
ATOM 617 N N . ILE A 1 78 ? 3.959 -9.194 -10.114 1.00 97.38 78 ILE A N 1
ATOM 618 C CA . ILE A 1 78 ? 3.625 -7.977 -9.356 1.00 97.38 78 ILE A CA 1
ATOM 619 C C . ILE A 1 78 ? 2.206 -8.028 -8.753 1.00 97.38 78 ILE A C 1
ATOM 621 O O . ILE A 1 78 ? 2.111 -7.866 -7.532 1.00 97.38 78 ILE A O 1
ATOM 625 N N . PRO A 1 79 ? 1.133 -8.358 -9.508 1.00 97.75 79 PRO A N 1
ATOM 626 C CA . PRO A 1 79 ? -0.219 -8.415 -8.938 1.00 97.75 79 PRO A CA 1
ATOM 627 C C . PRO A 1 79 ? -0.342 -9.458 -7.817 1.00 97.75 79 PRO A C 1
ATOM 629 O O . PRO A 1 79 ? -0.965 -9.231 -6.777 1.00 97.75 79 PRO A O 1
ATOM 632 N N . ALA A 1 80 ? 0.304 -10.617 -7.994 1.00 98.00 80 ALA A N 1
ATOM 633 C CA . ALA A 1 80 ? 0.310 -11.683 -6.995 1.00 98.00 80 ALA A CA 1
ATOM 634 C C . ALA A 1 80 ? 1.047 -11.262 -5.711 1.00 98.00 80 ALA A C 1
ATOM 636 O O . ALA A 1 80 ? 0.588 -11.572 -4.606 1.00 98.00 80 ALA A O 1
ATOM 637 N N . ILE A 1 81 ? 2.158 -10.529 -5.841 1.00 98.25 81 ILE A N 1
ATOM 638 C CA . ILE A 1 81 ? 2.920 -9.985 -4.710 1.00 98.25 81 ILE A CA 1
ATOM 639 C C . ILE A 1 81 ? 2.098 -8.923 -3.971 1.00 98.25 81 ILE A C 1
ATOM 641 O O . ILE A 1 81 ? 2.010 -9.000 -2.747 1.00 98.25 81 ILE A O 1
ATOM 645 N N . GLN A 1 82 ? 1.450 -7.988 -4.676 1.00 98.00 82 GLN A N 1
ATOM 646 C CA . GLN A 1 82 ? 0.601 -6.956 -4.060 1.00 98.00 82 GLN A CA 1
ATOM 647 C C . GLN A 1 82 ? -0.551 -7.568 -3.262 1.00 98.00 82 GLN A C 1
ATOM 649 O O . GLN A 1 82 ? -0.697 -7.276 -2.072 1.00 98.00 82 GLN A O 1
ATOM 654 N N . ARG A 1 83 ? -1.311 -8.495 -3.862 1.00 98.31 83 ARG A N 1
ATOM 655 C CA . ARG A 1 83 ? -2.381 -9.216 -3.157 1.00 98.31 83 ARG A CA 1
ATOM 656 C C . ARG A 1 83 ? -1.847 -9.945 -1.923 1.00 98.31 83 ARG A C 1
ATOM 658 O O . ARG A 1 83 ? -2.439 -9.846 -0.849 1.00 98.31 83 ARG A O 1
ATOM 665 N N . SER A 1 84 ? -0.726 -10.656 -2.057 1.00 98.56 84 SER A N 1
ATOM 666 C CA . SER A 1 84 ? -0.122 -11.399 -0.942 1.00 98.56 84 SER A CA 1
ATOM 667 C C . SER A 1 84 ? 0.319 -10.472 0.194 1.00 98.56 84 SER A C 1
ATOM 669 O O . SER A 1 84 ? 0.045 -10.758 1.360 1.00 98.56 84 SER A O 1
ATOM 671 N N . ALA A 1 85 ? 0.943 -9.339 -0.135 1.00 98.56 85 ALA A N 1
ATOM 672 C CA . ALA A 1 85 ? 1.369 -8.335 0.834 1.00 98.56 85 ALA A CA 1
ATOM 673 C C . ALA A 1 85 ? 0.171 -7.710 1.565 1.00 98.56 85 ALA A C 1
ATOM 675 O O . ALA A 1 85 ? 0.166 -7.646 2.794 1.00 98.56 85 ALA A O 1
ATOM 676 N N . MET A 1 86 ? -0.879 -7.319 0.838 1.00 98.69 86 MET A N 1
ATOM 677 C CA . MET A 1 86 ? -2.093 -6.748 1.429 1.00 98.69 86 MET A CA 1
ATOM 678 C C . MET A 1 86 ? -2.797 -7.730 2.372 1.00 98.69 86 MET A C 1
ATOM 680 O O . MET A 1 86 ? -3.203 -7.346 3.469 1.00 98.69 86 MET A O 1
ATOM 684 N N . VAL A 1 87 ? -2.888 -9.010 1.992 1.00 98.81 87 VAL A N 1
ATOM 685 C CA . VAL A 1 87 ? -3.430 -10.067 2.863 1.00 98.81 87 VAL A CA 1
ATOM 686 C C . VAL A 1 87 ? -2.582 -10.232 4.125 1.00 98.81 87 VAL A C 1
ATOM 688 O O . VAL A 1 87 ? -3.138 -10.388 5.214 1.00 98.81 87 VAL A O 1
ATOM 691 N N . ALA A 1 88 ? -1.253 -10.187 4.009 1.00 98.69 88 ALA A N 1
ATOM 692 C CA . ALA A 1 88 ? -0.358 -10.295 5.157 1.00 98.69 88 ALA A CA 1
ATOM 693 C C . ALA A 1 88 ? -0.534 -9.122 6.134 1.00 98.69 88 ALA A C 1
ATOM 695 O O . ALA A 1 88 ? -0.703 -9.355 7.330 1.00 98.69 88 ALA A O 1
ATOM 696 N N . TRP A 1 89 ? -0.577 -7.882 5.635 1.00 98.69 89 TRP A N 1
ATOM 697 C CA . TRP A 1 89 ? -0.820 -6.693 6.459 1.00 98.69 89 TRP A CA 1
ATOM 698 C C . TRP A 1 89 ? -2.179 -6.734 7.156 1.00 98.69 89 TRP A C 1
ATOM 700 O O . TRP A 1 89 ? -2.259 -6.486 8.360 1.00 98.69 89 TRP A O 1
ATOM 710 N N . ALA A 1 90 ? -3.231 -7.109 6.426 1.00 98.69 90 ALA A N 1
ATOM 711 C CA . ALA A 1 90 ? -4.573 -7.216 6.984 1.00 98.69 90 ALA A CA 1
ATOM 712 C C . ALA A 1 90 ? -4.650 -8.248 8.117 1.00 98.69 90 ALA A C 1
ATOM 714 O O . ALA A 1 90 ? -5.222 -7.978 9.172 1.00 98.69 90 ALA A O 1
ATOM 715 N N . ARG A 1 91 ? -4.010 -9.411 7.933 1.00 98.62 91 ARG A N 1
ATOM 716 C CA . ARG A 1 91 ? -3.920 -10.452 8.968 1.00 98.62 91 ARG A CA 1
ATOM 717 C C . ARG A 1 91 ? -3.098 -10.006 10.171 1.00 98.62 91 ARG A C 1
ATOM 719 O O . ARG A 1 91 ? -3.523 -10.239 11.296 1.00 98.62 91 ARG A O 1
ATOM 726 N N . LEU A 1 92 ? -1.950 -9.369 9.940 1.00 98.50 92 LEU A N 1
ATOM 727 C CA . LEU A 1 92 ? -1.044 -8.930 11.002 1.00 98.50 92 LEU A CA 1
ATOM 728 C C . LEU A 1 92 ? -1.709 -7.924 11.954 1.00 98.50 92 LEU A C 1
ATOM 730 O O . LEU A 1 92 ? -1.459 -7.969 13.153 1.00 98.50 92 LEU A O 1
ATOM 734 N N . PHE A 1 93 ? -2.570 -7.052 11.429 1.00 98.25 93 PHE A N 1
ATOM 735 C CA . PHE A 1 93 ? -3.255 -6.014 12.208 1.00 98.25 93 PHE A CA 1
ATOM 736 C C . PHE A 1 93 ? -4.729 -6.323 12.494 1.00 98.25 93 PHE A C 1
ATOM 738 O O . PHE A 1 93 ? -5.424 -5.484 13.056 1.00 98.25 93 PHE A O 1
ATOM 745 N N . ALA A 1 94 ? -5.202 -7.520 12.133 1.00 98.31 94 ALA A N 1
ATOM 746 C CA . ALA A 1 94 ? -6.588 -7.952 12.312 1.00 98.31 94 ALA A CA 1
ATOM 747 C C . ALA A 1 94 ? -7.633 -6.967 11.734 1.00 98.31 94 ALA A C 1
ATOM 749 O O . ALA A 1 94 ? -8.675 -6.728 12.344 1.00 98.31 94 ALA A O 1
ATOM 750 N N . VAL A 1 95 ? -7.367 -6.417 10.543 1.00 98.50 95 VAL A N 1
ATOM 751 C CA . VAL A 1 95 ? -8.264 -5.479 9.840 1.00 98.50 95 VAL A CA 1
ATOM 752 C C . VAL A 1 95 ? -8.961 -6.151 8.656 1.00 98.50 95 VAL A C 1
ATOM 754 O O . VAL A 1 95 ? -8.409 -7.054 8.022 1.00 98.50 95 VAL A O 1
ATOM 757 N N . GLN A 1 96 ? -10.181 -5.715 8.330 1.00 98.50 96 GLN A N 1
ATOM 758 C CA . GLN A 1 96 ? -10.896 -6.227 7.157 1.00 98.50 96 GLN A CA 1
ATOM 759 C C . GLN A 1 96 ? -10.234 -5.715 5.877 1.00 98.50 96 GLN A C 1
ATOM 761 O O . GLN A 1 96 ? -9.856 -4.551 5.805 1.00 98.50 96 GLN A O 1
ATOM 766 N N . LEU A 1 97 ? -10.108 -6.567 4.859 1.00 98.75 97 LEU A N 1
ATOM 767 C CA . LEU A 1 97 ? -9.453 -6.220 3.599 1.00 98.75 97 LEU A CA 1
ATOM 768 C C . LEU A 1 97 ? -10.450 -6.223 2.443 1.00 98.75 97 LEU A C 1
ATOM 770 O O . LEU A 1 97 ? -11.142 -7.216 2.223 1.00 98.75 97 LEU A O 1
ATOM 774 N N . VAL A 1 98 ? -10.446 -5.147 1.661 1.00 98.44 98 VAL A N 1
ATOM 775 C CA . VAL A 1 98 ? -11.117 -5.067 0.360 1.00 98.44 98 VAL A CA 1
ATOM 776 C C . VAL A 1 98 ? -10.067 -4.760 -0.700 1.00 98.44 98 VAL A C 1
ATOM 778 O O . VAL A 1 98 ? -9.256 -3.853 -0.524 1.00 98.44 98 VAL A O 1
ATOM 781 N N . LEU A 1 99 ? -10.077 -5.517 -1.797 1.00 98.31 99 LEU A N 1
ATOM 782 C CA . LEU A 1 99 ? -9.170 -5.323 -2.926 1.00 98.31 99 LEU A CA 1
ATOM 783 C C . LEU A 1 99 ? -9.962 -5.051 -4.203 1.00 98.31 99 LEU A C 1
ATOM 785 O O . LEU A 1 99 ? -10.980 -5.695 -4.450 1.00 98.31 99 LEU A O 1
ATOM 789 N N . SER A 1 100 ? -9.461 -4.131 -5.021 1.00 97.88 100 SER A N 1
ATOM 790 C CA . SER A 1 100 ? -9.933 -3.884 -6.383 1.00 97.88 100 SER A CA 1
ATOM 791 C C . SER A 1 100 ? -8.734 -3.747 -7.308 1.00 97.88 100 SER A C 1
ATOM 793 O O . SER A 1 100 ? -7.848 -2.936 -7.054 1.00 97.88 100 SER A O 1
ATOM 795 N N . GLU A 1 101 ? -8.718 -4.505 -8.395 1.00 96.31 101 GLU A N 1
ATOM 796 C CA . GLU A 1 101 ? -7.564 -4.597 -9.288 1.00 96.31 101 GLU A CA 1
ATOM 797 C C . GLU A 1 101 ? -8.044 -4.559 -10.739 1.00 96.31 101 GLU A C 1
ATOM 799 O O . GLU A 1 101 ? -9.013 -5.235 -11.091 1.00 96.31 101 GLU A O 1
ATOM 804 N N . ASN A 1 102 ? -7.368 -3.775 -11.576 1.00 97.56 102 ASN A N 1
ATOM 805 C CA . ASN A 1 102 ? -7.506 -3.836 -13.030 1.00 97.56 102 ASN A CA 1
ATOM 806 C C . ASN A 1 102 ? -6.303 -4.589 -13.621 1.00 97.56 102 ASN A C 1
ATOM 808 O O . ASN A 1 102 ? -5.171 -4.155 -13.403 1.00 97.56 102 ASN A O 1
ATOM 812 N N . LEU A 1 103 ? -6.549 -5.687 -14.344 1.00 93.00 103 LEU A N 1
ATOM 813 C CA . LEU A 1 103 ? -5.537 -6.607 -14.894 1.00 93.00 103 LEU A CA 1
ATOM 814 C C . LEU A 1 103 ? -5.486 -6.591 -16.425 1.00 93.00 103 LEU A C 1
ATOM 816 O O . LEU A 1 103 ? -6.483 -6.213 -17.072 1.00 93.00 103 LEU A O 1
#

pLDDT: mean 96.38, std 4.08, range [63.25, 98.81]

Nearest PDB structures (foldseek):
  5h8i-assembly2_P  TM=8.214E-01  e=2.004E-02  Medicago truncatula
  5n6l-assembly1_A  TM=7.509E-01  e=1.178E-02  Escherichia coli K-12
  5vrg-assembly1_A  TM=7.385E-01  e=1.642E-02  Escherichia coli K-12
  5n6h-assembly1_A  TM=6.000E-01  e=1.259E-02  Escherichia coli K-12
  5h8k-assembly1_A  TM=5.981E-01  e=6.195E-02  Medicago truncatula